Protein AF-A0A816HSN1-F1 (afdb_monomer_lite)

InterPro domains:
  IPR008274 Aldehyde oxidase/xanthine dehydrogenase, first molybdopterin binding domain [PF02738] (1-69)
  IPR016208 Aldehyde oxidase/xanthine dehydrogenase-like [PTHR45444] (1-147)
  IPR037165 Aldehyde oxidase/xanthine dehydrogenase, molybdopterin binding domain superfamily [SSF56003] (2-147)

Organism: Adineta ricciae (NCBI:txid249248)

Sequence (147 aa):
MERALLHCDNVYSFKNLKCYGRVCKTHTQSATAYRGFGIPQAILIIENIVEHVASYLKVEPVELRRMNLYAENDSTHFQQILIHWHIPKMWDELVKSSDYYQRMESIRQFNHENHYRKRGIAMNLAKLALGFTRKYMYQASALIHIY

pLDDT: mean 95.88, std 2.37, range [84.25, 98.62]

Structure (mmCIF, N/CA/C/O backbone):
data_AF-A0A816HSN1-F1
#
_entry.id   AF-A0A816HSN1-F1
#
loop_
_atom_site.group_PDB
_atom_site.id
_atom_site.type_symbol
_atom_site.label_atom_id
_atom_site.label_alt_id
_atom_site.label_comp_id
_atom_site.label_asym_id
_atom_site.label_entity_id
_atom_site.label_seq_id
_atom_site.pdbx_PDB_ins_code
_atom_site.Cartn_x
_atom_site.Cartn_y
_atom_site.Cartn_z
_atom_site.occupancy
_atom_site.B_iso_or_equiv
_atom_site.auth_seq_id
_atom_site.auth_comp_id
_atom_site.auth_asym_id
_atom_site.auth_atom_id
_atom_site.pdbx_PDB_model_num
ATOM 1 N N . MET A 1 1 ? 3.067 9.013 -13.427 1.00 84.25 1 MET A N 1
ATOM 2 C CA . MET A 1 1 ? 1.655 8.630 -13.645 1.00 84.25 1 MET A CA 1
ATOM 3 C C . MET A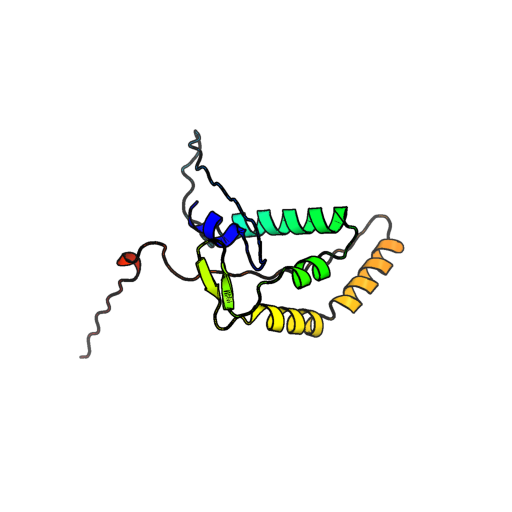 1 1 ? 1.519 7.148 -13.961 1.00 84.25 1 MET A C 1
ATOM 5 O O . MET A 1 1 ? 0.786 6.482 -13.256 1.00 84.25 1 MET A O 1
ATOM 9 N N . GLU A 1 2 ? 2.262 6.613 -14.936 1.00 91.56 2 GLU A N 1
ATOM 10 C CA . GLU A 1 2 ? 2.212 5.187 -15.323 1.00 91.56 2 GLU A CA 1
ATOM 11 C C . GLU A 1 2 ? 2.291 4.219 -14.129 1.00 91.56 2 GLU A C 1
ATOM 13 O O . GLU A 1 2 ? 1.383 3.420 -13.929 1.00 91.56 2 GLU A O 1
ATOM 18 N N . ARG A 1 3 ? 3.302 4.360 -13.257 1.00 93.19 3 ARG A N 1
ATOM 19 C CA . ARG A 1 3 ? 3.415 3.522 -12.050 1.00 93.19 3 ARG A CA 1
ATOM 20 C C . ARG A 1 3 ? 2.219 3.626 -11.102 1.00 93.19 3 ARG A C 1
ATOM 22 O O . ARG A 1 3 ? 1.884 2.625 -10.490 1.00 93.19 3 ARG A O 1
ATOM 29 N N . ALA A 1 4 ? 1.587 4.793 -10.981 1.00 95.38 4 ALA A N 1
ATOM 30 C CA . ALA A 1 4 ? 0.402 4.942 -10.139 1.00 95.38 4 ALA A CA 1
ATOM 31 C C . ALA A 1 4 ? -0.771 4.122 -10.701 1.00 95.38 4 ALA A C 1
ATOM 33 O O . ALA A 1 4 ? -1.435 3.422 -9.950 1.00 95.38 4 ALA A O 1
ATOM 34 N N . LEU A 1 5 ? -0.970 4.137 -12.025 1.00 95.75 5 LEU A N 1
ATOM 35 C CA . LEU A 1 5 ? -2.010 3.336 -12.678 1.00 95.75 5 LEU A CA 1
ATOM 36 C C . LEU A 1 5 ? -1.737 1.835 -12.531 1.00 95.75 5 LEU A C 1
ATOM 38 O O . LEU A 1 5 ? -2.625 1.106 -12.121 1.00 95.75 5 LEU A O 1
ATOM 42 N N . LEU A 1 6 ? -0.494 1.389 -12.735 1.00 95.44 6 LEU A N 1
ATOM 43 C CA . LEU A 1 6 ? -0.110 -0.023 -12.567 1.00 95.44 6 LEU A CA 1
ATOM 44 C C . LEU A 1 6 ? -0.263 -0.558 -11.129 1.00 95.44 6 LEU A C 1
ATOM 46 O O . LEU A 1 6 ? -0.167 -1.762 -10.926 1.00 95.44 6 LEU A O 1
ATOM 50 N N . HIS A 1 7 ? -0.453 0.315 -10.137 1.00 96.38 7 HIS A N 1
ATOM 51 C CA . HIS A 1 7 ? -0.636 -0.065 -8.730 1.00 96.38 7 HIS A CA 1
ATOM 52 C C . HIS A 1 7 ? -1.973 0.425 -8.162 1.00 96.38 7 HIS A C 1
ATOM 54 O O . HIS A 1 7 ? -2.167 0.400 -6.948 1.00 96.38 7 HIS A O 1
ATOM 60 N N . CYS A 1 8 ? -2.892 0.892 -9.014 1.00 96.50 8 CYS A N 1
ATOM 61 C CA . CYS A 1 8 ? -4.196 1.385 -8.568 1.00 96.50 8 CYS A CA 1
ATOM 62 C C . CYS A 1 8 ? -5.092 0.276 -7.997 1.00 96.50 8 CYS A C 1
ATOM 64 O O . CYS A 1 8 ? -6.042 0.570 -7.283 1.00 96.50 8 CYS A O 1
ATOM 66 N N . ASP A 1 9 ? -4.765 -0.984 -8.283 1.00 96.06 9 ASP A N 1
ATOM 67 C CA . ASP A 1 9 ? -5.412 -2.182 -7.757 1.00 96.06 9 ASP A CA 1
ATOM 68 C C . ASP A 1 9 ? -4.921 -2.569 -6.351 1.00 96.06 9 ASP A C 1
ATOM 70 O O . ASP A 1 9 ? -5.612 -3.285 -5.631 1.00 96.06 9 ASP A O 1
ATOM 74 N N . ASN A 1 10 ? -3.732 -2.105 -5.948 1.00 97.19 10 ASN A N 1
ATOM 75 C CA . ASN A 1 10 ? -3.022 -2.574 -4.758 1.00 97.19 10 ASN A CA 1
ATOM 76 C C . ASN A 1 10 ? -3.019 -4.114 -4.658 1.00 97.19 10 ASN A C 1
ATOM 78 O O . ASN A 1 10 ? -2.433 -4.771 -5.511 1.00 97.19 10 ASN A O 1
ATOM 82 N N . VAL A 1 11 ? -3.650 -4.702 -3.639 1.00 97.50 11 VAL A N 1
ATOM 83 C CA . VAL A 1 11 ? -3.711 -6.156 -3.416 1.00 97.50 11 VAL A CA 1
ATOM 84 C C . VAL A 1 11 ? -5.054 -6.765 -3.831 1.00 97.50 11 VAL A C 1
ATOM 86 O O . VAL A 1 11 ? -5.260 -7.957 -3.601 1.00 97.50 11 VAL A O 1
ATOM 89 N N . TYR A 1 12 ? -5.952 -5.976 -4.427 1.00 97.69 12 TYR A N 1
ATOM 90 C CA . TYR A 1 12 ? -7.341 -6.364 -4.648 1.00 97.69 12 TYR A CA 1
ATOM 91 C C . TYR A 1 12 ? -7.621 -6.795 -6.087 1.00 97.69 12 TYR A C 1
ATOM 93 O O . TYR A 1 12 ? -7.204 -6.136 -7.042 1.00 97.69 12 TYR A O 1
ATOM 101 N N . SER A 1 13 ? -8.390 -7.872 -6.230 1.00 96.81 13 SER A N 1
ATOM 102 C CA . SER A 1 13 ? -8.826 -8.401 -7.518 1.00 96.81 13 SER A CA 1
ATOM 103 C C . SER A 1 13 ? -10.097 -7.699 -7.986 1.00 96.81 13 SER A C 1
ATOM 105 O O . SER A 1 13 ? -11.174 -7.849 -7.407 1.00 96.81 13 SER A O 1
ATOM 107 N N . PHE A 1 14 ? -9.981 -6.924 -9.064 1.00 95.81 14 PHE A N 1
ATOM 108 C CA . PHE A 1 14 ? -11.115 -6.269 -9.709 1.00 95.81 14 PHE A CA 1
ATOM 109 C C . PHE A 1 14 ? -11.471 -6.992 -11.003 1.00 95.81 14 PHE A C 1
ATOM 111 O O . PHE A 1 14 ? -10.731 -6.924 -11.982 1.00 95.81 14 PHE A O 1
ATOM 118 N N . LYS A 1 15 ? -12.661 -7.604 -11.050 1.00 94.19 15 LYS A N 1
ATOM 119 C CA . LYS A 1 15 ? -13.181 -8.224 -12.281 1.00 94.19 15 LYS A CA 1
ATOM 120 C C . LYS A 1 15 ? -13.315 -7.216 -13.426 1.00 94.19 15 LYS A C 1
ATOM 122 O O . LYS A 1 15 ? -13.055 -7.544 -14.577 1.00 94.19 15 LYS A O 1
ATOM 127 N N . ASN A 1 16 ? -13.738 -5.995 -13.101 1.00 95.81 16 ASN A N 1
ATOM 128 C CA . ASN A 1 16 ? -13.890 -4.899 -14.049 1.00 95.81 16 ASN A CA 1
ATOM 129 C C . ASN A 1 16 ? -13.205 -3.661 -13.469 1.00 95.81 16 ASN A C 1
ATOM 131 O O . ASN A 1 16 ? -13.679 -3.106 -12.479 1.00 95.81 16 ASN A O 1
ATOM 135 N N . LEU A 1 17 ? -12.110 -3.223 -14.088 1.00 95.69 17 LEU A N 1
ATOM 136 C CA . LEU A 1 17 ? -11.376 -2.032 -13.671 1.00 95.69 17 LEU A CA 1
ATOM 137 C C . LEU A 1 17 ? -11.062 -1.158 -14.876 1.00 95.69 17 LEU A C 1
ATOM 139 O O . LEU A 1 17 ? -10.580 -1.627 -15.905 1.00 95.69 17 LEU A O 1
ATOM 143 N N . LYS A 1 18 ? -11.311 0.140 -14.725 1.00 95.62 18 LYS A N 1
ATOM 144 C CA . LYS A 1 18 ? -10.971 1.152 -15.716 1.00 95.62 18 LYS A CA 1
ATOM 145 C C . LYS A 1 18 ? -10.363 2.339 -14.987 1.00 95.62 18 LYS A C 1
ATOM 147 O O . LYS A 1 18 ? -11.051 3.013 -14.228 1.00 95.62 18 LYS A O 1
ATOM 152 N N . CYS A 1 19 ? -9.072 2.570 -15.197 1.00 94.88 19 CYS A N 1
ATOM 153 C CA . CYS A 1 19 ? -8.325 3.619 -14.513 1.00 94.88 19 CYS A CA 1
ATOM 154 C C . CYS A 1 19 ? -7.682 4.567 -15.528 1.00 94.88 19 CYS A C 1
ATOM 156 O O . CYS A 1 19 ? -7.115 4.129 -16.529 1.00 94.88 19 CYS A O 1
ATOM 158 N N . TYR A 1 20 ? -7.759 5.869 -15.257 1.00 95.75 20 TYR A N 1
ATOM 159 C CA . TYR A 1 20 ? -7.168 6.917 -16.082 1.00 95.75 20 TYR A CA 1
ATOM 160 C C . TYR A 1 20 ? -6.358 7.869 -15.218 1.00 95.75 20 TYR A C 1
ATOM 162 O O . TYR A 1 20 ? -6.766 8.230 -14.118 1.00 95.75 20 TYR A O 1
ATOM 170 N N . GLY A 1 21 ? -5.225 8.319 -15.749 1.00 95.06 21 GLY A N 1
ATOM 171 C CA . GLY A 1 21 ? -4.369 9.298 -15.094 1.00 95.06 21 GLY A CA 1
ATOM 172 C C . GLY A 1 21 ? -4.024 10.427 -16.050 1.00 95.06 21 GLY A C 1
ATOM 173 O O . GLY A 1 21 ? -3.625 10.179 -17.186 1.00 95.06 21 GLY A O 1
ATOM 174 N N . ARG A 1 22 ? -4.137 11.671 -15.582 1.00 96.56 22 ARG A N 1
ATOM 175 C CA . ARG A 1 22 ? -3.726 12.868 -16.322 1.00 96.56 22 ARG A CA 1
ATOM 176 C C . ARG A 1 22 ? -2.703 13.639 -15.507 1.00 96.56 22 ARG A C 1
ATOM 178 O O . ARG A 1 22 ? -2.934 13.941 -14.342 1.00 96.56 22 ARG A O 1
ATOM 185 N N . VAL A 1 23 ? -1.563 13.943 -16.118 1.00 96.25 23 VAL A N 1
ATOM 186 C CA . VAL A 1 23 ? -0.578 14.849 -15.520 1.00 96.25 23 VAL A CA 1
ATOM 187 C C . VAL A 1 23 ? -0.983 16.273 -15.882 1.00 96.25 23 VAL A C 1
ATOM 189 O O . VAL A 1 23 ? -1.165 16.584 -17.059 1.00 96.25 23 VAL A O 1
ATOM 192 N N . CYS A 1 24 ? -1.154 17.123 -14.875 1.00 96.50 24 CYS A N 1
ATOM 193 C CA . CYS A 1 24 ? -1.569 18.509 -15.054 1.00 96.50 24 CYS A CA 1
ATOM 194 C C . CYS A 1 24 ? -0.356 19.435 -14.935 1.00 96.50 24 CYS A C 1
ATOM 196 O O . CYS A 1 24 ? 0.404 19.341 -13.974 1.00 96.50 24 CYS A O 1
ATOM 198 N N . LYS A 1 25 ? -0.188 20.338 -15.905 1.00 97.62 25 LYS A N 1
ATOM 199 C CA . LYS A 1 25 ? 0.790 21.428 -15.828 1.00 97.62 25 LYS A CA 1
ATOM 200 C C . LYS A 1 25 ? 0.182 22.574 -15.020 1.00 97.62 25 LYS A C 1
ATOM 202 O O . LYS A 1 25 ? -0.905 23.039 -15.349 1.00 97.62 25 LYS A O 1
ATOM 207 N N . THR A 1 26 ? 0.899 23.040 -14.007 1.00 98.00 26 THR A N 1
ATOM 208 C CA . THR A 1 26 ? 0.515 24.168 -13.147 1.00 98.00 26 THR A CA 1
ATOM 209 C C . THR A 1 26 ? 1.654 25.183 -13.072 1.00 98.00 26 THR A C 1
ATOM 211 O O . THR A 1 26 ? 2.802 24.857 -13.372 1.00 98.00 26 THR A O 1
ATOM 214 N N . HIS A 1 27 ? 1.355 26.421 -12.668 1.00 98.19 27 HIS A N 1
ATOM 215 C CA . HIS A 1 27 ? 2.354 27.477 -12.435 1.00 98.19 27 HIS A CA 1
ATOM 216 C C . HIS A 1 27 ? 3.000 27.337 -11.049 1.00 98.19 27 HIS A C 1
ATOM 218 O O . HIS A 1 27 ? 3.014 28.265 -10.248 1.00 98.19 27 HIS A O 1
ATOM 224 N N . THR A 1 28 ? 3.475 26.135 -10.747 1.00 97.69 28 THR A N 1
ATOM 225 C CA . THR A 1 28 ? 4.159 25.787 -9.502 1.00 97.69 28 THR A CA 1
ATOM 226 C C . THR A 1 28 ? 5.453 25.057 -9.834 1.00 97.69 28 THR A C 1
ATOM 228 O O . THR A 1 28 ? 5.717 24.701 -10.984 1.00 97.69 28 THR A O 1
ATOM 231 N N . GLN A 1 29 ? 6.252 24.794 -8.810 1.00 97.44 29 GLN A N 1
ATOM 232 C CA . GLN A 1 29 ? 7.552 24.159 -8.945 1.00 97.44 29 GLN A CA 1
ATOM 233 C C . GLN A 1 29 ? 7.358 22.748 -9.506 1.00 97.44 29 GLN A C 1
ATOM 235 O O . GLN A 1 29 ? 6.418 22.043 -9.125 1.00 97.44 29 GLN A O 1
ATOM 240 N N . SER A 1 30 ? 8.228 22.352 -10.438 1.00 97.44 30 SER A N 1
ATOM 241 C CA . SER A 1 30 ? 8.115 21.062 -11.120 1.00 97.44 30 SER A CA 1
ATOM 242 C C . SER A 1 30 ? 8.313 19.924 -10.122 1.00 97.44 30 SER A C 1
ATOM 244 O O . SER A 1 30 ? 9.417 19.706 -9.618 1.00 97.44 30 SER A O 1
ATOM 246 N N . ALA A 1 31 ? 7.233 19.205 -9.820 1.00 96.19 31 ALA A N 1
ATOM 247 C CA . ALA A 1 31 ? 7.297 18.029 -8.970 1.00 96.19 31 ALA A CA 1
ATOM 248 C C . ALA A 1 31 ? 8.086 16.917 -9.678 1.00 96.19 31 ALA A C 1
ATOM 250 O O . ALA A 1 31 ? 7.836 16.601 -10.842 1.00 96.19 31 ALA A O 1
ATOM 251 N N . THR A 1 32 ? 9.024 16.307 -8.958 1.00 96.06 32 THR A N 1
ATOM 252 C CA . THR A 1 32 ? 9.847 15.195 -9.448 1.00 96.06 32 THR A CA 1
ATOM 253 C C . THR A 1 32 ? 9.537 13.905 -8.687 1.00 96.06 32 THR A C 1
ATOM 255 O O . THR A 1 32 ? 8.597 13.829 -7.892 1.00 96.06 32 THR A O 1
ATOM 258 N N . ALA A 1 33 ? 10.309 12.861 -8.960 1.00 94.88 33 ALA A N 1
ATOM 259 C CA . ALA A 1 33 ? 10.241 11.600 -8.253 1.00 94.88 33 ALA A CA 1
ATOM 260 C C . ALA A 1 33 ? 10.391 11.774 -6.735 1.00 94.88 33 ALA A C 1
ATOM 262 O O . ALA A 1 33 ? 11.263 12.487 -6.247 1.00 94.88 33 ALA A O 1
ATOM 263 N N . TYR A 1 34 ? 9.575 11.028 -5.997 1.00 95.94 34 TYR A N 1
ATOM 264 C CA . TYR A 1 34 ? 9.748 10.785 -4.569 1.00 95.94 34 TYR A CA 1
ATOM 265 C C . TYR A 1 34 ? 9.692 9.278 -4.310 1.00 95.94 34 TYR A C 1
ATOM 267 O O . TYR A 1 34 ? 9.250 8.510 -5.177 1.00 95.94 34 TYR A O 1
ATOM 275 N N . ARG A 1 35 ? 10.135 8.831 -3.130 1.00 95.31 35 ARG A N 1
ATOM 276 C CA . ARG A 1 35 ? 10.146 7.406 -2.768 1.00 95.31 35 ARG A CA 1
ATOM 277 C C . ARG A 1 35 ? 8.759 6.784 -2.978 1.00 95.31 35 ARG A C 1
ATOM 279 O O . ARG A 1 35 ? 7.764 7.271 -2.456 1.00 95.31 35 ARG A O 1
ATOM 286 N N . GLY A 1 36 ? 8.712 5.717 -3.776 1.00 93.00 36 GLY A N 1
ATOM 287 C CA . GLY A 1 36 ? 7.478 5.037 -4.187 1.00 93.00 36 GLY A CA 1
ATOM 288 C C . GLY A 1 36 ? 6.975 5.418 -5.586 1.00 93.00 36 GLY A C 1
ATOM 289 O O . GLY A 1 36 ? 6.270 4.630 -6.206 1.00 93.00 36 GLY A O 1
ATOM 290 N N . PHE A 1 37 ? 7.404 6.550 -6.152 1.00 95.19 37 PHE A N 1
ATOM 291 C CA . PHE A 1 37 ? 7.241 6.860 -7.581 1.00 95.19 37 PHE A CA 1
ATOM 292 C C . PHE A 1 37 ? 5.777 6.846 -8.086 1.00 95.19 37 PHE A C 1
ATOM 294 O O . PHE A 1 37 ? 5.490 6.390 -9.194 1.00 95.19 37 PHE A O 1
ATOM 301 N N . GLY A 1 38 ? 4.834 7.334 -7.272 1.00 95.19 38 GLY A N 1
ATOM 302 C CA . GLY A 1 38 ? 3.397 7.339 -7.584 1.00 95.19 38 GLY A CA 1
ATOM 303 C C . GLY A 1 38 ? 2.598 6.213 -6.918 1.00 95.19 38 GLY A C 1
ATOM 304 O O . GLY A 1 38 ? 1.377 6.312 -6.836 1.00 95.19 38 GLY A O 1
ATOM 305 N N . ILE A 1 39 ? 3.269 5.163 -6.430 1.00 95.94 39 ILE A N 1
ATOM 306 C CA . ILE A 1 39 ? 2.619 4.026 -5.763 1.00 95.94 39 ILE A CA 1
ATOM 307 C C . ILE A 1 39 ? 1.917 4.455 -4.463 1.00 95.94 39 ILE A C 1
ATOM 309 O O . ILE A 1 39 ? 0.748 4.111 -4.313 1.00 95.94 39 ILE A O 1
ATOM 313 N N . PRO A 1 40 ? 2.537 5.235 -3.548 1.00 96.25 40 PRO A N 1
ATOM 314 C CA . PRO A 1 40 ? 1.863 5.648 -2.316 1.00 96.25 40 PRO A CA 1
ATOM 315 C C . PRO A 1 40 ? 0.568 6.422 -2.578 1.00 96.25 40 PRO A C 1
ATOM 317 O O . PRO A 1 40 ? -0.424 6.212 -1.891 1.00 96.25 40 PRO A O 1
ATOM 320 N N . GLN A 1 41 ? 0.560 7.277 -3.606 1.00 96.50 41 GLN A N 1
ATOM 321 C CA . GLN A 1 41 ? -0.624 8.027 -4.017 1.00 96.50 41 GLN A CA 1
ATOM 322 C C . GLN A 1 41 ? -1.732 7.096 -4.528 1.00 96.50 41 GLN A C 1
ATOM 324 O O . GLN A 1 41 ? -2.890 7.282 -4.173 1.00 96.50 41 GLN A O 1
ATOM 329 N N . ALA A 1 42 ? -1.384 6.087 -5.333 1.00 96.38 42 ALA A N 1
ATOM 330 C CA . ALA A 1 42 ? -2.343 5.111 -5.850 1.00 96.38 42 ALA A CA 1
ATOM 331 C C . ALA A 1 42 ? -2.932 4.228 -4.740 1.00 96.38 42 ALA A C 1
ATOM 333 O O . ALA A 1 42 ? -4.150 4.073 -4.665 1.00 96.38 42 ALA A O 1
ATOM 334 N N . ILE A 1 43 ? -2.077 3.714 -3.849 1.00 96.69 43 ILE A N 1
ATOM 335 C CA . ILE A 1 43 ? -2.494 2.894 -2.705 1.00 96.69 43 ILE A CA 1
ATOM 336 C C . ILE A 1 43 ? -3.422 3.695 -1.788 1.00 96.69 43 ILE A C 1
ATOM 338 O O . ILE A 1 43 ? -4.467 3.196 -1.391 1.00 96.69 43 ILE A O 1
ATOM 342 N N . LEU A 1 44 ? -3.095 4.958 -1.500 1.00 96.75 44 LEU A N 1
ATOM 343 C CA . LEU A 1 44 ? -3.950 5.809 -0.674 1.00 96.75 44 LEU A CA 1
ATOM 344 C C . LEU A 1 44 ? -5.362 5.958 -1.260 1.00 96.75 44 LEU A C 1
ATOM 346 O O . LEU A 1 44 ? -6.340 5.886 -0.519 1.00 96.75 44 LEU A O 1
ATOM 350 N N . ILE A 1 45 ? -5.470 6.157 -2.577 1.00 97.12 45 ILE A N 1
ATOM 351 C CA . ILE A 1 45 ? -6.763 6.308 -3.257 1.00 97.12 45 ILE A CA 1
ATOM 352 C C . ILE A 1 45 ? -7.590 5.027 -3.128 1.00 97.12 45 ILE A C 1
ATOM 354 O O . ILE A 1 45 ? -8.754 5.097 -2.740 1.00 97.12 45 ILE A O 1
ATOM 358 N N . ILE A 1 46 ? -7.008 3.862 -3.427 1.00 97.31 46 ILE A N 1
ATOM 359 C CA . ILE A 1 46 ? -7.769 2.609 -3.398 1.00 97.31 46 ILE A CA 1
ATOM 360 C C . ILE A 1 46 ? -8.132 2.177 -1.976 1.00 97.31 46 ILE A C 1
ATOM 362 O O . ILE A 1 46 ? -9.261 1.752 -1.751 1.00 97.31 46 ILE A O 1
ATOM 366 N N . GLU A 1 47 ? -7.249 2.376 -0.995 1.00 97.62 47 GLU A N 1
ATOM 367 C CA . GLU A 1 47 ? -7.573 2.115 0.413 1.00 97.62 47 GLU A CA 1
ATOM 368 C C . GLU A 1 47 ? -8.692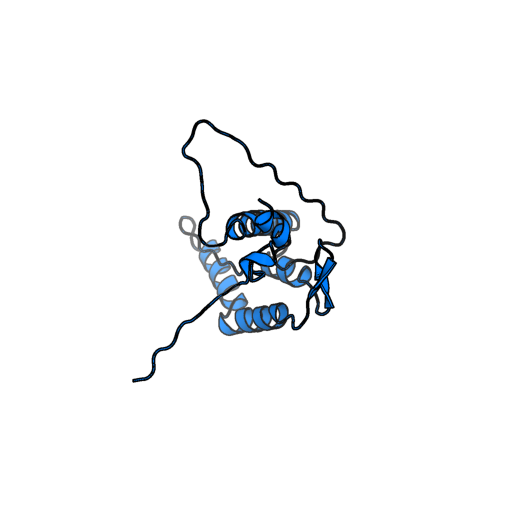 3.028 0.922 1.00 97.62 47 GLU A C 1
ATOM 370 O O . GLU A 1 47 ? -9.552 2.582 1.679 1.00 97.62 47 GLU A O 1
ATOM 375 N N . ASN A 1 48 ? -8.737 4.289 0.476 1.00 97.38 48 ASN A N 1
ATOM 376 C CA . ASN A 1 48 ? -9.833 5.193 0.815 1.00 97.38 48 ASN A CA 1
ATOM 377 C C . ASN A 1 48 ? -11.169 4.739 0.205 1.00 97.38 48 ASN A C 1
ATOM 379 O O . ASN A 1 48 ? -12.197 4.793 0.878 1.00 97.38 48 ASN A O 1
ATOM 383 N N . ILE A 1 49 ? -11.152 4.247 -1.039 1.00 97.00 49 ILE A N 1
ATOM 384 C CA . ILE A 1 49 ? -12.336 3.665 -1.687 1.00 97.00 49 ILE A CA 1
ATOM 385 C C . ILE A 1 49 ? -12.825 2.445 -0.900 1.00 97.00 49 ILE A C 1
ATOM 387 O O . ILE A 1 49 ? -14.012 2.363 -0.594 1.00 97.00 49 ILE A O 1
ATOM 391 N N . VAL A 1 50 ? -11.927 1.524 -0.541 1.00 96.69 50 VAL A N 1
ATOM 392 C CA . VAL A 1 50 ? -12.270 0.322 0.235 1.00 96.69 50 VAL A CA 1
ATOM 393 C C . VAL A 1 50 ? -12.870 0.696 1.590 1.00 96.69 50 VAL A C 1
ATOM 395 O O . VAL A 1 50 ? -13.906 0.153 1.963 1.00 96.69 50 VAL A O 1
ATOM 398 N N . GLU A 1 51 ? -12.284 1.665 2.297 1.00 96.94 51 GLU A N 1
ATOM 399 C CA . GLU A 1 51 ? -12.806 2.151 3.579 1.00 96.94 51 GLU A CA 1
ATOM 400 C C . GLU A 1 51 ? -14.217 2.748 3.434 1.00 96.94 51 GLU A C 1
ATOM 402 O O . GLU A 1 51 ? -15.112 2.475 4.236 1.00 96.94 51 GLU A O 1
ATOM 407 N N . HIS A 1 52 ? -14.447 3.525 2.373 1.00 97.94 52 HIS A N 1
ATOM 408 C CA . HIS A 1 52 ? -15.749 4.132 2.112 1.00 97.94 52 HIS A CA 1
ATOM 409 C C . HIS A 1 52 ? -16.813 3.079 1.771 1.00 97.94 52 HIS A C 1
ATOM 411 O O . HIS A 1 52 ? -17.935 3.147 2.277 1.00 97.94 52 HIS A O 1
ATOM 417 N N . VAL A 1 53 ? -16.456 2.072 0.968 1.00 97.69 53 VAL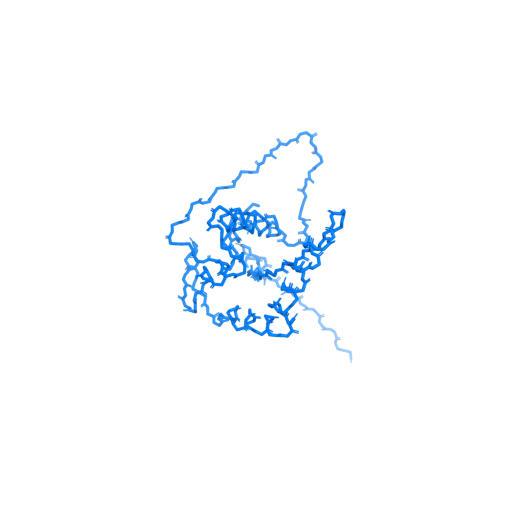 A N 1
ATOM 418 C CA . VAL A 1 53 ? -17.340 0.943 0.647 1.00 97.69 53 VAL A CA 1
ATOM 419 C C . VAL A 1 53 ? -17.648 0.118 1.898 1.00 97.69 53 VAL A C 1
ATOM 421 O O . VAL A 1 53 ? -18.808 -0.223 2.116 1.00 97.69 53 VAL A O 1
ATOM 424 N N . ALA A 1 54 ? -16.654 -0.156 2.747 1.00 97.25 54 ALA A N 1
ATOM 425 C CA . ALA A 1 54 ? -16.852 -0.874 4.006 1.00 97.25 54 ALA A CA 1
ATOM 426 C C . ALA A 1 54 ? -17.840 -0.142 4.926 1.00 97.25 54 ALA A C 1
ATOM 428 O O . ALA A 1 54 ? -18.789 -0.748 5.423 1.00 97.25 54 ALA A O 1
ATOM 429 N N . SER A 1 55 ? -17.676 1.178 5.064 1.00 96.88 55 SER A N 1
ATOM 430 C CA . SER A 1 55 ? -18.585 2.038 5.831 1.00 96.88 55 SER A CA 1
ATOM 431 C C . SER A 1 55 ? -20.014 2.019 5.275 1.00 96.88 55 SER A C 1
ATOM 433 O O . SER A 1 55 ? -20.971 1.827 6.027 1.00 96.88 55 SER A O 1
ATOM 435 N N . TYR A 1 56 ? -20.170 2.132 3.951 1.00 98.12 56 TYR A N 1
ATOM 436 C CA . TYR A 1 56 ? -21.479 2.073 3.293 1.00 98.12 56 TYR A CA 1
ATOM 437 C C . TYR A 1 56 ? -22.180 0.721 3.500 1.00 98.12 56 TYR A C 1
ATOM 439 O O . TYR A 1 56 ? -23.369 0.676 3.815 1.00 98.12 56 TYR A O 1
ATOM 447 N N . LEU A 1 57 ? -21.436 -0.379 3.363 1.00 97.62 57 LEU A N 1
ATOM 448 C CA . LEU A 1 57 ? -21.940 -1.742 3.549 1.00 97.62 57 LEU A CA 1
ATOM 449 C C . LEU A 1 57 ? -22.078 -2.146 5.026 1.00 97.62 57 LEU A C 1
ATOM 451 O O . LEU A 1 57 ? -22.655 -3.194 5.307 1.00 97.62 57 LEU A O 1
ATOM 455 N N . LYS A 1 58 ? -21.574 -1.329 5.962 1.00 96.56 58 LYS A N 1
ATOM 456 C CA . LYS A 1 58 ? -21.511 -1.616 7.405 1.00 96.56 58 LYS A CA 1
ATOM 457 C C . LYS A 1 58 ? -20.789 -2.930 7.721 1.00 96.56 58 LYS A C 1
ATOM 459 O O . LYS A 1 58 ? -21.180 -3.660 8.630 1.00 96.56 58 LYS A O 1
ATOM 464 N N . VAL A 1 59 ? -19.740 -3.226 6.961 1.00 96.31 59 VAL A N 1
ATOM 465 C CA . VAL A 1 59 ? -18.846 -4.365 7.199 1.00 96.31 59 VAL A CA 1
ATOM 466 C C . VAL A 1 59 ? -17.516 -3.865 7.736 1.00 96.31 59 VAL A C 1
ATOM 468 O O . VAL A 1 59 ? -17.100 -2.744 7.445 1.00 96.31 59 VAL A O 1
ATOM 471 N N . GLU A 1 60 ? -16.830 -4.703 8.507 1.00 94.25 60 GLU A N 1
ATOM 472 C CA . GLU A 1 60 ? -15.499 -4.357 8.992 1.00 94.25 60 GLU A CA 1
ATOM 473 C C . GLU A 1 60 ? -14.523 -4.220 7.809 1.00 94.25 60 GLU A C 1
ATOM 475 O O . GLU A 1 60 ? -14.429 -5.133 6.978 1.00 94.25 60 GLU A O 1
ATOM 480 N N . PRO A 1 61 ? -13.759 -3.115 7.718 1.00 95.31 61 PRO A N 1
ATOM 481 C CA . PRO A 1 61 ? -12.832 -2.891 6.614 1.00 95.31 61 PRO A CA 1
ATOM 482 C C . PRO A 1 61 ? -11.802 -4.014 6.437 1.00 95.31 61 PRO A C 1
ATOM 484 O O . PRO A 1 61 ? -11.404 -4.318 5.317 1.00 95.31 61 PRO A O 1
ATOM 487 N N . VAL A 1 62 ? -11.366 -4.658 7.524 1.00 95.00 62 VAL A N 1
ATOM 488 C CA . VAL A 1 62 ? -10.442 -5.807 7.477 1.00 95.00 62 VAL A CA 1
ATOM 489 C C . VAL A 1 62 ? -11.052 -7.002 6.746 1.00 95.00 62 VAL A C 1
ATOM 491 O O . VAL A 1 62 ? -10.387 -7.599 5.901 1.00 95.00 62 VAL A O 1
ATOM 494 N N . GLU A 1 63 ? -12.325 -7.303 6.981 1.00 94.31 63 GLU A N 1
ATOM 495 C CA . GLU A 1 63 ? -13.008 -8.398 6.287 1.00 94.31 63 GLU A CA 1
ATOM 496 C C . GLU A 1 63 ? -13.177 -8.078 4.801 1.00 94.31 63 GLU A C 1
ATOM 498 O O . GLU A 1 63 ? -12.842 -8.898 3.945 1.00 94.31 63 GLU A O 1
ATOM 503 N N . LEU A 1 64 ? -13.590 -6.846 4.475 1.00 96.06 64 LEU A N 1
ATOM 504 C CA . LEU A 1 64 ? -13.740 -6.427 3.082 1.00 96.06 64 LEU A CA 1
ATOM 505 C C . LEU A 1 64 ? -12.410 -6.513 2.321 1.00 96.06 64 LEU A C 1
ATOM 507 O O . LEU A 1 64 ? -12.382 -6.994 1.186 1.00 96.06 64 LEU A O 1
ATOM 511 N N . ARG A 1 65 ? -11.300 -6.098 2.944 1.00 96.88 65 ARG A N 1
ATOM 512 C CA . ARG A 1 65 ? -9.961 -6.242 2.359 1.00 96.88 65 ARG A CA 1
ATOM 513 C C . ARG A 1 65 ? -9.624 -7.705 2.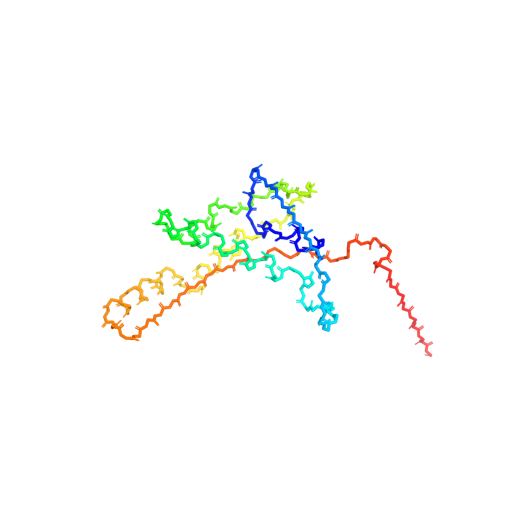103 1.00 96.88 65 ARG A C 1
ATOM 515 O O . ARG A 1 65 ? -9.221 -8.037 0.992 1.00 96.88 65 ARG A O 1
ATOM 522 N N . ARG A 1 66 ? -9.834 -8.578 3.097 1.00 95.69 66 ARG A N 1
ATOM 523 C CA . ARG A 1 66 ? -9.524 -10.014 3.007 1.00 95.69 66 ARG A CA 1
ATOM 524 C C . ARG A 1 66 ? -10.318 -10.717 1.908 1.00 95.69 66 ARG A C 1
ATOM 526 O O . ARG A 1 66 ? -9.749 -11.542 1.194 1.00 95.69 66 ARG A O 1
ATOM 533 N N . MET A 1 67 ? -11.597 -10.375 1.763 1.00 95.44 67 MET A N 1
ATOM 534 C CA . MET A 1 67 ? -12.495 -10.940 0.751 1.00 95.44 67 MET A CA 1
ATOM 535 C C . MET A 1 67 ? -12.097 -10.572 -0.680 1.00 95.44 67 MET A C 1
ATOM 537 O O . MET A 1 67 ? -12.351 -11.348 -1.596 1.00 95.44 67 MET A O 1
ATOM 541 N N . ASN A 1 68 ? -11.500 -9.395 -0.877 1.00 96.88 68 ASN A N 1
ATOM 542 C CA . ASN A 1 68 ? -11.167 -8.881 -2.205 1.00 96.88 68 ASN A CA 1
ATOM 543 C C . ASN A 1 68 ? -9.701 -9.106 -2.599 1.00 96.88 68 ASN A C 1
ATOM 545 O O . ASN A 1 68 ? -9.300 -8.629 -3.656 1.00 96.88 68 ASN A O 1
ATOM 549 N N . LEU A 1 69 ? -8.885 -9.788 -1.786 1.00 97.31 69 LEU A N 1
ATOM 550 C CA . LEU A 1 69 ? -7.492 -10.073 -2.145 1.00 97.31 69 LEU A CA 1
ATOM 551 C C . LEU A 1 69 ? -7.407 -10.895 -3.438 1.00 97.31 69 LEU A C 1
ATOM 553 O O . LEU A 1 69 ? -8.227 -11.779 -3.674 1.00 97.31 69 LEU A O 1
ATOM 557 N N . TYR A 1 70 ? -6.365 -10.654 -4.234 1.00 97.81 70 TYR A N 1
ATOM 558 C CA . TYR A 1 70 ? -5.975 -11.582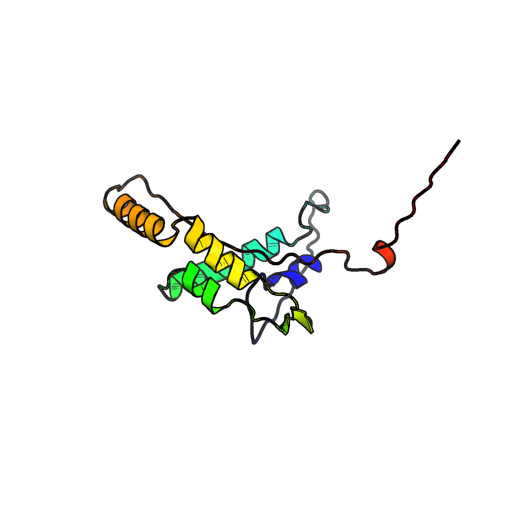 -5.297 1.00 97.81 70 TYR A CA 1
ATOM 559 C C . TYR A 1 70 ? -5.728 -12.996 -4.754 1.00 97.81 70 TYR A C 1
ATOM 561 O O . TYR A 1 70 ? -5.215 -13.166 -3.639 1.00 97.81 70 TYR A O 1
ATOM 569 N N . ALA A 1 71 ? -6.022 -13.995 -5.582 1.00 96.12 71 ALA A N 1
ATOM 570 C CA . ALA A 1 71 ? -5.578 -15.368 -5.408 1.00 96.12 71 ALA A CA 1
ATOM 571 C C . ALA A 1 71 ? -4.244 -15.619 -6.135 1.00 96.12 71 ALA A C 1
ATOM 573 O O . ALA A 1 71 ? -3.798 -14.839 -6.979 1.00 96.12 71 ALA A O 1
ATOM 574 N N . GLU A 1 72 ? -3.580 -16.723 -5.796 1.00 95.75 72 GLU A N 1
ATOM 575 C CA . GLU A 1 72 ? -2.400 -17.157 -6.543 1.00 95.75 72 GLU A CA 1
ATOM 576 C C . GLU A 1 72 ? -2.781 -17.524 -7.985 1.00 95.75 72 GLU A C 1
ATOM 578 O O . GLU A 1 72 ? -3.807 -18.158 -8.222 1.00 95.75 72 GLU A O 1
ATOM 583 N N . ASN A 1 73 ? -1.936 -17.129 -8.941 1.00 96.56 73 ASN A N 1
ATOM 584 C CA . ASN A 1 73 ? -2.159 -17.211 -10.387 1.00 96.56 73 ASN A CA 1
ATOM 585 C C . ASN A 1 73 ? -3.254 -16.291 -10.952 1.00 96.56 73 ASN A C 1
ATOM 587 O O . ASN A 1 73 ? -3.531 -16.360 -12.152 1.00 96.56 73 ASN A O 1
ATOM 591 N N . ASP A 1 74 ? -3.822 -15.384 -10.153 1.00 96.75 74 ASP A N 1
ATOM 592 C CA . ASP A 1 74 ? -4.660 -14.322 -10.704 1.00 96.75 74 ASP A CA 1
ATOM 593 C C . ASP A 1 74 ? -3.847 -13.392 -11.612 1.00 96.75 74 ASP A C 1
ATOM 595 O O . ASP A 1 74 ? -2.650 -13.147 -11.423 1.00 96.75 74 ASP A O 1
ATOM 599 N N . SER A 1 75 ? -4.539 -12.827 -12.595 1.00 96.38 75 SER A N 1
ATOM 600 C CA . SER A 1 75 ? -3.993 -11.808 -13.476 1.00 96.38 75 SER A CA 1
ATOM 601 C C . SER A 1 75 ? -4.288 -10.417 -12.926 1.00 96.38 75 SER A C 1
ATOM 603 O O . SER A 1 75 ? -5.436 -10.088 -12.627 1.00 96.38 75 SER A O 1
ATOM 605 N N . THR A 1 76 ? -3.279 -9.549 -12.897 1.00 96.25 76 THR A N 1
ATOM 606 C CA . THR A 1 76 ? -3.498 -8.118 -12.668 1.00 96.25 76 THR A CA 1
ATOM 607 C C . THR A 1 76 ? -4.323 -7.500 -13.799 1.00 96.25 76 THR A C 1
ATOM 609 O O . THR A 1 76 ? -4.453 -8.057 -14.895 1.00 96.25 76 THR A O 1
ATOM 612 N N . HIS A 1 77 ? -4.810 -6.279 -13.574 1.00 95.25 77 HIS A N 1
ATOM 613 C CA . HIS A 1 77 ? -5.536 -5.491 -14.576 1.00 95.25 77 HIS A CA 1
ATOM 614 C C . HIS A 1 77 ? -4.729 -5.164 -15.851 1.00 95.25 77 HIS A C 1
ATOM 616 O O . HIS A 1 77 ? -5.301 -4.718 -16.842 1.00 95.25 77 HIS A O 1
ATOM 622 N N . PHE A 1 78 ? -3.413 -5.389 -15.844 1.00 94.00 78 PHE A N 1
ATOM 623 C CA . PHE A 1 78 ? -2.513 -5.247 -16.995 1.00 94.00 78 PHE A CA 1
ATOM 624 C C . PHE A 1 78 ? -1.930 -6.595 -17.452 1.00 94.00 78 PHE A C 1
ATOM 626 O O . PHE A 1 78 ? -0.878 -6.631 -18.084 1.00 94.00 78 PHE A O 1
ATOM 633 N N . GLN A 1 79 ? -2.629 -7.695 -17.157 1.00 95.00 79 GLN A N 1
ATOM 634 C CA . GLN A 1 79 ? -2.347 -9.042 -17.667 1.00 95.00 79 GLN A CA 1
ATOM 635 C C . GLN A 1 79 ? -1.060 -9.700 -17.141 1.00 95.00 79 GLN A C 1
ATOM 637 O O . GLN A 1 79 ? -0.541 -10.632 -17.752 1.00 95.00 79 GLN A O 1
ATOM 642 N N . GLN A 1 80 ? -0.535 -9.251 -15.995 1.00 95.25 80 GLN A N 1
ATOM 643 C CA . GLN A 1 80 ? 0.575 -9.936 -15.332 1.00 95.25 80 GLN A CA 1
ATOM 644 C C . GLN A 1 80 ? 0.040 -11.000 -14.368 1.00 95.25 80 GLN A C 1
ATOM 646 O O . GLN A 1 80 ? -0.714 -10.674 -13.455 1.00 95.25 80 GLN A O 1
ATOM 651 N N . ILE A 1 81 ? 0.476 -12.250 -14.530 1.00 97.19 81 ILE A N 1
ATOM 652 C CA . ILE A 1 81 ? 0.143 -13.347 -13.609 1.00 97.19 81 ILE A CA 1
ATOM 653 C C . ILE A 1 81 ? 0.923 -13.180 -12.298 1.00 97.19 81 ILE A C 1
ATOM 655 O O . ILE A 1 81 ? 2.140 -12.965 -12.307 1.00 97.19 81 ILE A O 1
ATOM 659 N N . LEU A 1 82 ? 0.221 -13.283 -11.171 1.00 96.12 82 LEU A N 1
ATOM 660 C CA . LEU A 1 82 ? 0.800 -13.241 -9.831 1.00 96.12 82 LEU A CA 1
ATOM 661 C C . LEU A 1 82 ? 1.252 -14.641 -9.399 1.00 96.12 82 LEU A C 1
ATOM 663 O O . LEU A 1 82 ? 0.444 -15.476 -8.999 1.00 96.12 82 LEU A O 1
ATOM 667 N N . ILE A 1 83 ? 2.562 -14.876 -9.458 1.00 96.38 83 ILE A N 1
ATOM 668 C CA . ILE A 1 83 ? 3.216 -16.090 -8.950 1.00 96.38 83 ILE A CA 1
ATOM 669 C C . ILE A 1 83 ? 3.774 -15.854 -7.543 1.00 96.38 83 ILE A C 1
ATOM 671 O O . ILE A 1 83 ? 4.172 -14.731 -7.225 1.00 96.38 83 ILE A O 1
ATOM 675 N N . HIS A 1 84 ? 3.836 -16.903 -6.715 1.00 95.44 84 HIS A N 1
ATOM 676 C CA . HIS A 1 84 ? 4.351 -16.833 -5.339 1.00 95.44 84 HIS A CA 1
ATOM 677 C C . HIS A 1 84 ? 3.632 -15.766 -4.498 1.00 95.44 84 HIS A C 1
ATOM 679 O O . HIS A 1 84 ? 4.237 -14.896 -3.862 1.00 95.44 84 HIS A O 1
ATOM 685 N N . TRP A 1 85 ? 2.299 -15.799 -4.533 1.00 96.00 85 TRP A N 1
ATOM 686 C CA . TRP A 1 85 ? 1.464 -14.771 -3.922 1.00 96.00 85 TRP A CA 1
ATOM 687 C C . TRP A 1 85 ? 1.268 -15.006 -2.416 1.00 96.00 85 TRP A C 1
ATOM 689 O O . TRP A 1 85 ? 0.319 -15.646 -1.971 1.00 96.00 85 TRP A O 1
ATOM 699 N N . HIS A 1 86 ? 2.176 -14.460 -1.605 1.00 96.50 86 HIS A N 1
ATOM 700 C CA . HIS A 1 86 ? 2.195 -14.666 -0.147 1.00 96.50 86 HIS A CA 1
ATOM 701 C C . HIS A 1 86 ? 1.301 -13.714 0.666 1.00 96.50 86 HIS A C 1
ATOM 703 O O . HIS A 1 86 ? 1.201 -13.863 1.884 1.00 96.50 86 HIS A O 1
ATOM 709 N N . ILE A 1 87 ? 0.638 -12.751 0.024 1.00 96.75 87 ILE A N 1
ATOM 710 C CA . ILE A 1 87 ? -0.173 -11.720 0.690 1.00 96.75 87 ILE A CA 1
ATOM 711 C C . ILE A 1 87 ? -1.264 -12.297 1.614 1.00 96.75 87 ILE A C 1
ATOM 713 O O . ILE A 1 87 ? -1.341 -11.833 2.752 1.00 96.75 87 ILE A O 1
ATOM 717 N N . PRO A 1 88 ? -2.048 -13.325 1.225 1.00 95.81 88 PRO A N 1
ATOM 718 C CA . PRO A 1 88 ? -3.027 -13.933 2.128 1.00 95.81 88 PRO A CA 1
ATOM 719 C C . PRO A 1 88 ? -2.387 -14.527 3.389 1.00 95.81 88 PRO A C 1
ATOM 721 O O . PRO A 1 88 ? -2.883 -14.316 4.489 1.00 95.81 88 PRO A O 1
ATOM 724 N N . LYS A 1 89 ? -1.234 -15.194 3.252 1.00 96.38 89 LYS A N 1
ATOM 725 C CA . LYS A 1 89 ? -0.498 -15.757 4.393 1.00 96.38 89 LYS A CA 1
ATOM 726 C C . LYS A 1 89 ? 0.024 -14.658 5.323 1.00 96.38 89 LYS A C 1
ATOM 728 O O . LYS A 1 89 ? -0.137 -14.756 6.533 1.00 96.38 89 LYS A O 1
ATOM 733 N N . MET A 1 90 ? 0.611 -13.600 4.757 1.00 96.56 90 MET A N 1
ATOM 734 C CA . MET A 1 90 ? 1.081 -12.440 5.524 1.00 96.56 90 MET A CA 1
ATOM 735 C C . MET A 1 90 ? -0.062 -11.750 6.271 1.00 96.56 90 MET A C 1
ATOM 737 O O . MET A 1 90 ? 0.135 -11.291 7.392 1.00 96.56 90 MET A O 1
ATOM 741 N N . TRP A 1 91 ? -1.250 -11.677 5.663 1.00 96.62 91 TRP A N 1
ATOM 742 C CA . TRP A 1 91 ? -2.445 -11.146 6.314 1.00 96.62 91 TRP A CA 1
ATOM 743 C C . TRP A 1 91 ? -2.811 -11.964 7.547 1.00 96.62 91 TRP A C 1
ATOM 745 O O . TRP A 1 91 ? -2.929 -11.410 8.636 1.00 96.62 91 TRP A O 1
ATOM 755 N N . ASP A 1 92 ? -2.932 -13.281 7.387 1.00 95.88 92 ASP A N 1
ATOM 756 C CA . ASP A 1 92 ? -3.349 -14.179 8.462 1.00 95.88 92 ASP A CA 1
ATOM 757 C C . ASP A 1 92 ? -2.314 -14.184 9.615 1.00 95.88 92 ASP A C 1
ATOM 759 O O . ASP A 1 92 ? -2.675 -14.135 10.795 1.00 95.88 92 ASP A O 1
ATOM 763 N N . GLU A 1 93 ? -1.014 -14.147 9.294 1.00 97.25 93 GLU A N 1
ATOM 764 C CA . GLU A 1 93 ? 0.066 -14.000 10.280 1.00 97.25 93 GLU A CA 1
ATOM 765 C C . GLU A 1 93 ? 0.029 -12.647 11.002 1.00 97.25 93 GLU A C 1
ATOM 767 O O . GLU A 1 93 ? 0.224 -12.596 12.220 1.00 97.25 93 GLU A O 1
ATOM 772 N N . LEU A 1 94 ? -0.238 -11.549 10.290 1.00 96.75 94 LEU A N 1
ATOM 773 C CA . LEU A 1 94 ? -0.325 -10.213 10.880 1.00 96.75 94 LEU A CA 1
ATOM 774 C C . LEU A 1 94 ? -1.546 -10.075 11.796 1.00 96.75 94 LEU A C 1
ATOM 776 O O . LEU A 1 94 ? -1.423 -9.537 12.896 1.00 96.75 94 LEU A O 1
ATOM 780 N N . VAL A 1 95 ? -2.703 -10.604 11.391 1.00 96.69 95 VAL A N 1
ATOM 781 C CA . VAL A 1 95 ? -3.916 -10.655 12.224 1.00 96.69 95 VAL A CA 1
ATOM 782 C C . VAL A 1 95 ? -3.622 -11.357 13.546 1.00 96.69 95 VAL A C 1
ATOM 784 O O . VAL A 1 95 ? -3.955 -10.829 14.610 1.00 96.69 95 VAL A O 1
ATOM 787 N N . LYS A 1 96 ? -2.958 -12.518 13.476 1.00 97.56 96 LYS A N 1
ATOM 788 C CA . LYS A 1 96 ? -2.616 -13.324 14.649 1.00 97.56 96 LYS A CA 1
ATOM 789 C C . LYS A 1 96 ? -1.569 -12.643 15.527 1.00 97.56 96 LYS A C 1
ATOM 791 O O . LYS A 1 96 ? -1.788 -12.481 16.715 1.00 97.56 96 LYS A O 1
ATOM 796 N N . SER A 1 97 ? -0.435 -12.247 14.954 1.00 98.00 97 SER A N 1
ATOM 797 C CA . SER A 1 97 ? 0.696 -11.688 15.712 1.00 98.00 97 SER A CA 1
ATOM 798 C C . SER A 1 97 ? 0.415 -10.316 16.325 1.00 98.00 97 SER A C 1
ATOM 800 O O . SER A 1 97 ? 1.098 -9.921 17.265 1.00 98.00 97 SER A O 1
ATOM 802 N N . SER A 1 98 ? -0.565 -9.580 15.796 1.00 97.44 98 SER A N 1
ATOM 803 C CA . SER A 1 98 ? -0.934 -8.257 16.300 1.00 97.44 98 SER A CA 1
ATOM 804 C C . SER A 1 98 ? -2.114 -8.264 17.271 1.00 97.44 98 SER A C 1
ATOM 806 O O . SER A 1 98 ? -2.510 -7.173 17.693 1.00 97.44 98 SER A O 1
ATOM 808 N N . ASP A 1 99 ? -2.678 -9.440 17.589 1.00 97.75 99 ASP A N 1
ATOM 809 C CA . ASP A 1 99 ? -3.911 -9.627 18.369 1.00 97.75 99 ASP A CA 1
ATOM 810 C C . ASP A 1 99 ? -5.054 -8.730 17.870 1.00 97.75 99 ASP A C 1
ATOM 812 O O . ASP A 1 99 ? -5.760 -8.072 18.644 1.00 97.75 99 ASP A O 1
ATOM 816 N N . TYR A 1 100 ? -5.203 -8.648 16.541 1.00 97.19 100 TYR A N 1
ATOM 817 C CA . TYR A 1 100 ? -6.006 -7.613 15.889 1.00 97.19 100 TYR A CA 1
ATOM 818 C C . TYR A 1 100 ? -7.445 -7.566 16.418 1.00 97.19 100 TYR A C 1
ATOM 820 O O . TYR A 1 100 ? -7.906 -6.514 16.866 1.00 97.19 100 TYR A O 1
ATOM 828 N N . TYR A 1 101 ? -8.142 -8.707 16.426 1.00 96.50 101 TYR A N 1
ATOM 829 C CA . TYR A 1 101 ? -9.542 -8.777 16.855 1.00 96.50 101 TYR A CA 1
ATOM 830 C C . TYR A 1 101 ? -9.719 -8.479 18.350 1.00 96.50 101 TYR A C 1
ATOM 832 O O . TYR A 1 101 ? -10.664 -7.786 18.724 1.00 96.50 101 TYR A O 1
ATOM 840 N N . GLN A 1 102 ? -8.789 -8.918 19.205 1.00 97.81 102 GLN A N 1
ATOM 841 C CA . GLN A 1 102 ? -8.830 -8.608 20.637 1.00 97.81 102 GLN A CA 1
ATOM 842 C C . GLN A 1 102 ? -8.668 -7.100 20.879 1.00 97.81 102 GLN A C 1
ATOM 844 O O . GLN A 1 102 ? -9.421 -6.493 21.647 1.00 97.81 102 GLN A O 1
ATOM 849 N N . ARG A 1 103 ? -7.709 -6.469 20.190 1.00 98.00 103 ARG A N 1
ATOM 850 C CA . ARG A 1 103 ? -7.486 -5.019 20.271 1.00 98.00 103 ARG A CA 1
ATOM 851 C C . ARG A 1 103 ? -8.648 -4.230 19.693 1.00 98.00 103 ARG A C 1
ATOM 853 O O . ARG A 1 103 ? -8.973 -3.178 20.235 1.00 98.00 103 ARG A O 1
ATOM 860 N N . MET A 1 104 ? -9.269 -4.721 18.624 1.00 96.88 104 MET A N 1
ATOM 861 C CA . MET A 1 104 ? -10.455 -4.104 18.040 1.00 96.88 104 MET A CA 1
ATOM 862 C C . MET A 1 104 ? -11.600 -4.054 19.057 1.00 96.88 104 MET A C 1
ATOM 864 O O . MET A 1 104 ? -12.181 -2.989 19.253 1.00 96.88 104 MET A O 1
ATOM 868 N N . GLU A 1 105 ? -11.856 -5.147 19.778 1.00 97.44 105 GLU A N 1
ATOM 869 C CA . GLU A 1 105 ? -12.894 -5.173 20.813 1.00 97.44 105 GLU A CA 1
ATOM 870 C C . GLU A 1 105 ? -12.560 -4.250 21.995 1.00 97.44 105 GLU A C 1
ATOM 872 O O . GLU A 1 105 ? -13.382 -3.435 22.412 1.00 97.44 105 GLU A O 1
ATOM 877 N N . SER A 1 106 ? -11.304 -4.258 22.454 1.00 98.19 106 SER A N 1
ATOM 878 C CA . SER A 1 106 ? -10.844 -3.321 23.492 1.00 98.19 106 SER A CA 1
ATOM 879 C C . SER A 1 106 ? -10.981 -1.853 23.065 1.00 98.19 106 SER A C 1
ATOM 881 O O . SER A 1 106 ? -11.277 -0.981 23.883 1.00 98.19 106 SER A O 1
ATOM 883 N N . ILE A 1 107 ? -10.771 -1.550 21.780 1.00 98.12 107 ILE A N 1
ATOM 884 C CA . ILE A 1 107 ? -10.960 -0.206 21.223 1.00 98.12 107 ILE A CA 1
ATOM 885 C C . ILE A 1 107 ? -12.441 0.171 21.192 1.00 98.12 107 ILE A C 1
ATOM 887 O O . ILE A 1 107 ? -12.764 1.312 21.523 1.00 98.12 107 ILE A O 1
ATOM 891 N N . ARG A 1 108 ? -13.340 -0.754 20.835 1.00 97.19 108 ARG A N 1
ATOM 892 C CA . ARG A 1 108 ? -14.790 -0.512 20.872 1.00 97.19 108 ARG A CA 1
ATOM 893 C C . ARG A 1 108 ? -15.256 -0.188 22.285 1.00 97.19 108 ARG A C 1
ATOM 895 O O . ARG A 1 108 ? -15.907 0.839 22.471 1.00 97.19 108 ARG A O 1
ATOM 902 N N . GLN A 1 109 ? -14.844 -0.983 23.271 1.00 98.25 109 GLN A N 1
ATOM 903 C CA . GLN A 1 109 ? -15.145 -0.719 24.677 1.00 98.25 109 GLN A CA 1
ATOM 904 C C . GLN A 1 109 ? -14.597 0.645 25.123 1.00 98.25 109 GLN A C 1
ATOM 906 O O . GLN A 1 109 ? -15.347 1.479 25.631 1.00 98.25 109 GLN A O 1
ATOM 911 N N . PHE A 1 110 ? -13.319 0.932 24.842 1.00 98.62 110 PHE A N 1
ATOM 912 C CA . PHE A 1 110 ? -12.714 2.226 25.171 1.00 98.62 110 PHE A CA 1
ATOM 913 C C . PHE A 1 110 ? -13.498 3.392 24.551 1.00 98.62 110 PHE A C 1
ATOM 915 O O . PHE A 1 110 ? -13.771 4.390 25.215 1.00 98.62 110 PHE A O 1
ATOM 922 N N . ASN A 1 111 ? -13.883 3.274 23.281 1.00 98.31 111 ASN A N 1
ATOM 923 C CA . ASN A 1 111 ? -14.633 4.305 22.571 1.00 98.31 111 ASN A CA 1
ATOM 924 C C . ASN A 1 111 ? -16.066 4.463 23.089 1.00 98.31 111 ASN A C 1
ATOM 926 O O . ASN A 1 111 ? -16.612 5.559 22.970 1.00 98.31 111 ASN A O 1
ATOM 930 N N . HIS A 1 112 ? -16.677 3.414 23.637 1.00 98.00 112 HIS A N 1
ATOM 931 C CA . HIS A 1 112 ? -17.982 3.492 24.288 1.00 98.00 112 HIS A CA 1
ATOM 932 C C . HIS A 1 112 ? -17.894 4.255 25.621 1.00 98.00 112 HIS A C 1
ATOM 934 O O . HIS A 1 112 ? -18.702 5.140 25.883 1.00 98.00 112 HIS A O 1
ATOM 940 N N . GLU A 1 113 ? -16.868 3.975 26.427 1.00 98.19 113 GLU A N 1
ATOM 941 C CA . GLU A 1 113 ? -16.669 4.572 27.757 1.00 98.19 113 GLU A CA 1
ATOM 942 C C . GLU A 1 113 ? -16.123 6.013 27.717 1.00 98.19 113 GLU A C 1
ATOM 944 O O . GLU A 1 113 ? -16.297 6.777 28.664 1.00 98.19 113 GLU A O 1
ATOM 949 N N . ASN A 1 114 ? -15.459 6.413 26.627 1.00 98.19 114 ASN A N 1
ATOM 950 C CA . ASN A 1 114 ? -14.789 7.711 26.524 1.00 98.19 114 ASN A CA 1
ATOM 951 C C . ASN A 1 114 ? -15.475 8.613 25.495 1.00 98.19 114 ASN A C 1
ATOM 953 O O . ASN A 1 114 ? -15.403 8.368 24.291 1.00 98.19 114 ASN A O 1
ATOM 957 N N . HIS A 1 115 ? -16.092 9.711 25.938 1.00 96.69 115 HIS A N 1
ATOM 958 C CA . HIS A 1 115 ? -16.777 10.646 25.037 1.00 96.69 115 HIS A CA 1
ATOM 959 C C . HIS A 1 115 ? -15.796 11.485 24.190 1.00 96.69 115 HIS A C 1
ATOM 961 O O . HIS A 1 115 ? -15.909 11.509 22.966 1.00 96.69 115 HIS A O 1
ATOM 967 N N . TYR A 1 116 ? -14.792 12.106 24.823 1.00 98.00 116 TYR A N 1
ATOM 968 C CA . TYR A 1 116 ? -13.894 13.088 24.185 1.00 98.00 116 TYR A CA 1
ATOM 969 C C . TYR A 1 116 ? -12.599 12.511 23.598 1.00 98.00 116 TYR A C 1
ATOM 971 O O . TYR A 1 116 ? -11.872 13.207 22.894 1.00 98.00 116 TYR A O 1
ATOM 979 N N . ARG A 1 117 ? -12.282 11.245 23.884 1.00 98.19 117 ARG A N 1
ATOM 980 C CA . ARG A 1 117 ? -11.087 10.574 23.366 1.00 98.19 117 ARG A CA 1
ATOM 981 C C . ARG A 1 117 ? -11.491 9.276 22.701 1.00 98.19 117 ARG A C 1
ATOM 983 O O . ARG A 1 117 ? -12.113 8.432 23.332 1.00 98.19 117 ARG A O 1
ATOM 990 N N . LYS A 1 118 ? -11.084 9.107 21.447 1.00 98.12 118 LYS A N 1
ATOM 991 C CA . LYS A 1 118 ? -11.309 7.882 20.681 1.00 98.12 118 LYS A CA 1
ATOM 992 C C . LYS A 1 118 ? -9.983 7.239 20.291 1.00 98.12 118 LYS A C 1
ATOM 994 O O . LYS A 1 118 ? -8.945 7.899 20.239 1.00 98.12 118 LYS A O 1
ATOM 999 N N . ARG A 1 119 ? -10.024 5.938 20.037 1.00 98.25 119 ARG A N 1
ATOM 1000 C CA . ARG A 1 119 ? -8.941 5.127 19.482 1.00 98.25 119 ARG A CA 1
ATOM 1001 C C . ARG A 1 119 ? -9.410 4.507 18.172 1.00 98.25 119 ARG A C 1
ATOM 1003 O O . ARG A 1 119 ? -10.598 4.254 17.991 1.00 98.25 119 ARG A O 1
ATOM 1010 N N . GLY A 1 120 ? -8.460 4.250 17.286 1.00 96.25 120 GLY A N 1
ATOM 1011 C CA . GLY A 1 120 ? -8.680 3.540 16.034 1.00 96.25 120 GLY A CA 1
ATOM 1012 C C . GLY A 1 120 ? -7.556 2.545 15.796 1.00 96.25 120 GLY A C 1
ATOM 1013 O O . GLY A 1 120 ? -6.458 2.687 16.338 1.00 96.25 120 GLY A O 1
ATOM 1014 N N . ILE A 1 121 ? -7.845 1.533 14.992 1.00 96.69 121 ILE A N 1
ATOM 1015 C CA . ILE A 1 121 ? -6.874 0.557 14.514 1.00 96.69 121 ILE A CA 1
ATOM 1016 C C . ILE A 1 121 ? -7.150 0.312 13.036 1.00 96.69 121 ILE A C 1
ATOM 1018 O O . ILE A 1 121 ? -8.300 0.263 12.616 1.00 96.69 121 ILE A O 1
ATOM 1022 N N . ALA A 1 122 ? -6.091 0.177 12.249 1.00 94.75 122 ALA A N 1
ATOM 1023 C CA . ALA A 1 122 ? -6.175 -0.137 10.834 1.00 94.75 122 ALA A CA 1
ATOM 1024 C C . ALA A 1 122 ? -5.079 -1.139 10.484 1.00 94.75 122 ALA A C 1
ATOM 1026 O O . ALA A 1 122 ? -4.012 -1.148 11.103 1.00 94.75 122 ALA A O 1
ATOM 1027 N N . MET A 1 123 ? -5.350 -1.973 9.488 1.00 94.81 123 MET A N 1
ATOM 1028 C CA . MET A 1 123 ? -4.401 -2.934 8.951 1.00 94.81 123 MET A CA 1
ATOM 1029 C C . MET A 1 123 ? -4.535 -2.936 7.434 1.00 94.81 123 MET A C 1
ATOM 1031 O O . MET A 1 123 ? -5.630 -3.115 6.909 1.00 94.81 123 MET A O 1
ATOM 1035 N N . ASN A 1 124 ? -3.412 -2.722 6.754 1.00 93.12 124 ASN A N 1
ATOM 1036 C CA . ASN A 1 124 ? -3.333 -2.624 5.303 1.00 93.12 124 ASN A CA 1
ATOM 1037 C C . ASN A 1 124 ? -2.149 -3.457 4.812 1.00 93.12 124 ASN A C 1
ATOM 1039 O O . ASN A 1 124 ? -1.140 -3.582 5.508 1.00 93.12 124 ASN A O 1
ATOM 1043 N N . LEU A 1 125 ? -2.254 -3.972 3.591 1.00 92.12 125 LEU A N 1
ATOM 1044 C CA . LEU A 1 125 ? -1.139 -4.575 2.867 1.00 92.12 125 LEU A CA 1
ATOM 1045 C C . LEU A 1 125 ? -0.861 -3.792 1.592 1.00 92.12 125 LEU A C 1
ATOM 1047 O O . LEU A 1 125 ? -1.697 -3.024 1.120 1.00 92.12 125 LEU A O 1
ATOM 1051 N N . ALA A 1 126 ? 0.332 -3.987 1.041 1.00 94.88 126 ALA A N 1
ATOM 1052 C CA . ALA A 1 126 ? 0.749 -3.324 -0.179 1.00 94.88 126 ALA A CA 1
ATOM 1053 C C . ALA A 1 126 ? 1.425 -4.309 -1.134 1.00 94.88 126 ALA A C 1
ATOM 1055 O O . ALA A 1 126 ? 2.381 -4.986 -0.752 1.00 94.88 126 ALA A O 1
ATOM 1056 N N . LYS A 1 127 ? 0.980 -4.338 -2.394 1.00 94.88 127 LYS A N 1
ATOM 1057 C CA . LYS A 1 127 ? 1.739 -4.943 -3.499 1.00 94.88 127 LYS A CA 1
ATOM 1058 C C . LYS A 1 127 ? 2.621 -3.867 -4.124 1.00 94.88 127 LYS A C 1
ATOM 1060 O O . LYS A 1 127 ? 2.113 -2.872 -4.634 1.00 94.88 127 LYS A O 1
ATOM 1065 N N . LEU A 1 128 ? 3.937 -4.078 -4.135 1.00 92.88 128 LEU A N 1
ATOM 1066 C CA . LEU A 1 128 ? 4.883 -3.199 -4.826 1.00 92.88 128 LEU A CA 1
ATOM 1067 C C . LEU A 1 128 ? 5.580 -3.965 -5.948 1.00 92.88 128 LEU A C 1
ATOM 1069 O O . LEU A 1 128 ? 6.390 -4.851 -5.684 1.00 92.88 128 LEU A O 1
ATOM 1073 N N . ALA A 1 129 ? 5.312 -3.594 -7.200 1.00 87.88 129 ALA A N 1
ATOM 1074 C CA . ALA A 1 129 ? 6.068 -4.118 -8.328 1.00 87.88 129 ALA A CA 1
ATOM 1075 C C . ALA A 1 129 ? 7.468 -3.485 -8.356 1.00 87.88 129 ALA A C 1
ATOM 1077 O O . ALA A 1 129 ? 7.639 -2.256 -8.300 1.00 87.88 129 ALA A O 1
ATOM 1078 N N . LEU A 1 130 ? 8.486 -4.339 -8.440 1.00 88.94 130 LEU A N 1
ATOM 1079 C CA . LEU A 1 130 ? 9.882 -3.925 -8.469 1.00 88.94 130 LEU A CA 1
ATOM 1080 C C . LEU A 1 130 ? 10.355 -3.684 -9.901 1.00 88.94 130 LEU A C 1
ATOM 1082 O O . LEU A 1 130 ? 10.014 -4.409 -10.832 1.00 88.94 130 LEU A O 1
ATOM 1086 N N . GLY A 1 131 ? 11.187 -2.655 -10.043 1.00 89.06 131 GLY A N 1
ATOM 1087 C CA . GLY A 1 131 ? 11.869 -2.333 -11.285 1.00 89.06 131 GLY A CA 1
ATOM 1088 C C . GLY A 1 131 ? 11.247 -1.201 -12.106 1.00 89.06 131 GLY A C 1
ATOM 1089 O O . GLY A 1 131 ? 10.314 -0.504 -11.684 1.00 89.06 131 GLY A O 1
ATOM 1090 N N . PHE A 1 132 ? 11.860 -0.978 -13.262 1.00 90.75 132 PHE A N 1
ATOM 1091 C CA . PHE A 1 132 ? 11.621 0.137 -14.159 1.00 90.75 132 PHE A CA 1
ATOM 1092 C C . PHE A 1 132 ? 10.604 -0.202 -15.251 1.00 90.75 132 PHE A C 1
ATOM 1094 O O . PHE A 1 132 ? 10.547 -1.319 -15.749 1.00 90.75 132 PHE A O 1
ATOM 1101 N N . THR A 1 133 ? 9.854 0.799 -15.716 1.00 86.75 133 THR A N 1
ATOM 1102 C CA . THR A 1 133 ? 8.898 0.613 -16.824 1.00 86.75 133 THR A CA 1
ATOM 1103 C C . THR A 1 133 ? 9.571 0.516 -18.200 1.00 86.75 133 THR A C 1
ATOM 1105 O O . THR A 1 133 ? 8.913 0.220 -19.196 1.00 86.75 133 THR A O 1
ATOM 1108 N N . ARG A 1 134 ? 10.891 0.747 -18.290 1.00 90.06 134 ARG A N 1
ATOM 1109 C CA . ARG A 1 134 ? 11.678 0.610 -19.527 1.00 90.06 134 ARG A CA 1
ATOM 1110 C C . ARG A 1 134 ? 12.840 -0.357 -19.336 1.00 90.06 134 ARG A C 1
ATOM 1112 O O . ARG A 1 134 ? 13.657 -0.178 -18.437 1.00 90.06 134 ARG A O 1
ATOM 1119 N N . LYS A 1 135 ? 12.960 -1.323 -20.252 1.00 91.25 135 LYS A N 1
ATOM 1120 C CA . LYS A 1 135 ? 13.967 -2.397 -20.216 1.00 91.25 135 LYS A CA 1
ATOM 1121 C C . LYS A 1 135 ? 15.414 -1.888 -20.172 1.00 91.25 135 LYS A C 1
ATOM 1123 O O . LYS A 1 135 ? 16.225 -2.439 -19.441 1.00 91.25 135 LYS A O 1
ATOM 1128 N N . TYR A 1 136 ? 15.742 -0.823 -20.903 1.00 94.12 136 TYR A N 1
ATOM 1129 C CA . TYR A 1 136 ? 17.117 -0.307 -20.954 1.00 94.12 136 TYR A CA 1
ATOM 1130 C C . TYR A 1 136 ? 17.592 0.316 -19.630 1.00 94.12 136 TYR A C 1
ATOM 1132 O O . TYR A 1 136 ? 18.788 0.507 -19.451 1.00 94.12 136 TYR A O 1
ATOM 1140 N N . MET A 1 137 ? 16.692 0.639 -18.692 1.00 95.50 137 MET A N 1
ATOM 1141 C CA . MET A 1 137 ? 17.081 1.165 -17.376 1.00 95.50 137 MET A CA 1
ATOM 1142 C C . MET A 1 137 ? 17.635 0.079 -16.440 1.00 95.50 137 MET A C 1
ATOM 1144 O O . MET A 1 137 ? 18.173 0.404 -15.390 1.00 95.50 137 MET A O 1
ATOM 1148 N N . TYR A 1 138 ? 17.534 -1.199 -16.815 1.00 94.81 138 TYR A N 1
ATOM 1149 C CA . TYR A 1 138 ? 18.056 -2.327 -16.038 1.00 94.81 138 TYR A CA 1
ATOM 1150 C C . TYR A 1 138 ? 19.531 -2.657 -16.330 1.00 94.81 138 TYR A C 1
ATOM 1152 O O . TYR A 1 138 ? 19.994 -3.743 -15.996 1.00 94.81 138 TYR A O 1
ATOM 1160 N N . GLN A 1 139 ? 20.276 -1.757 -16.970 1.00 96.38 139 GLN A N 1
ATOM 1161 C CA . GLN A 1 139 ? 21.709 -1.943 -17.197 1.00 96.38 139 GLN A CA 1
ATOM 1162 C C . GLN A 1 139 ? 22.524 -1.486 -15.978 1.00 96.38 139 GLN A C 1
ATOM 1164 O O . GLN A 1 139 ? 22.208 -0.471 -15.360 1.00 96.38 139 GLN A O 1
ATOM 1169 N N . ALA A 1 140 ? 23.582 -2.226 -15.653 1.00 97.31 140 ALA A N 1
ATOM 1170 C CA . ALA A 1 140 ? 24.549 -1.883 -14.616 1.00 97.31 140 ALA A CA 1
ATOM 1171 C C . ALA A 1 140 ? 25.947 -2.349 -15.048 1.00 97.31 140 ALA A C 1
ATOM 1173 O O . ALA A 1 140 ? 26.073 -3.349 -15.755 1.00 97.31 140 ALA A O 1
ATOM 1174 N N . SER A 1 141 ? 26.988 -1.635 -14.626 1.00 97.44 141 SER A N 1
ATOM 1175 C CA . SER A 1 141 ? 28.389 -1.992 -14.863 1.00 97.44 141 SER A CA 1
ATOM 1176 C C . SER A 1 141 ? 29.193 -1.876 -13.568 1.00 97.44 141 SER A C 1
ATOM 1178 O O . SER A 1 141 ? 28.838 -1.114 -12.669 1.00 97.44 141 SER A O 1
ATOM 1180 N N . ALA A 1 142 ? 30.266 -2.658 -13.466 1.00 98.00 142 ALA A N 1
ATOM 1181 C CA . ALA A 1 142 ? 31.204 -2.625 -12.350 1.00 98.00 1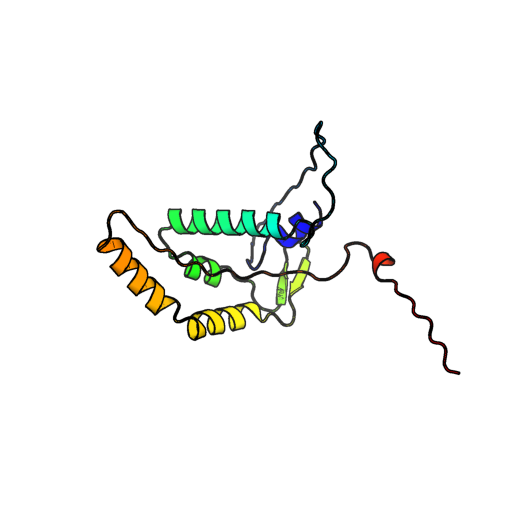42 ALA A CA 1
ATOM 1182 C C . ALA A 1 142 ? 32.637 -2.769 -12.878 1.00 98.00 142 ALA A C 1
ATOM 1184 O O . ALA A 1 142 ? 32.861 -3.437 -13.888 1.00 98.00 142 ALA A O 1
ATOM 1185 N N . LEU A 1 143 ? 33.595 -2.147 -12.191 1.00 97.94 143 LEU A N 1
ATOM 1186 C CA . LEU A 1 143 ? 35.026 -2.224 -12.483 1.00 97.94 143 LEU A CA 1
ATOM 1187 C C . LEU A 1 143 ? 35.754 -2.636 -11.202 1.00 97.94 143 LEU A C 1
ATOM 1189 O O . LEU A 1 143 ? 35.564 -2.008 -10.162 1.00 97.94 143 LEU A O 1
ATOM 1193 N N . ILE A 1 144 ? 36.559 -3.697 -11.275 1.00 97.00 144 ILE A N 1
ATOM 1194 C CA . ILE A 1 144 ? 37.294 -4.250 -10.131 1.00 97.00 144 ILE A CA 1
ATOM 1195 C C . ILE A 1 144 ? 38.783 -4.250 -10.473 1.00 97.00 144 ILE A C 1
ATOM 1197 O O . ILE A 1 144 ? 39.180 -4.791 -11.502 1.00 97.00 144 ILE A O 1
ATOM 1201 N N . HIS A 1 145 ? 39.595 -3.663 -9.594 1.00 95.25 145 HIS A N 1
ATOM 1202 C CA . HIS A 1 145 ? 41.054 -3.700 -9.672 1.00 95.25 145 HIS A CA 1
ATOM 1203 C C . HIS A 1 145 ? 41.586 -4.618 -8.568 1.00 95.25 145 HIS A C 1
ATOM 1205 O O . HIS A 1 145 ? 41.267 -4.411 -7.398 1.00 95.25 145 HIS A O 1
ATOM 1211 N N . ILE A 1 146 ? 42.378 -5.626 -8.943 1.00 91.69 146 ILE A N 1
ATOM 1212 C CA . ILE A 1 146 ? 43.104 -6.506 -8.019 1.00 91.69 146 ILE A CA 1
ATOM 1213 C C . ILE A 1 146 ? 44.589 -6.284 -8.297 1.00 91.69 146 ILE A C 1
ATOM 1215 O O . ILE A 1 146 ? 45.021 -6.453 -9.439 1.00 91.69 146 ILE A O 1
ATOM 1219 N N . TYR A 1 147 ? 45.310 -5.835 -7.274 1.00 87.81 147 TYR A N 1
ATOM 1220 C CA . TYR A 1 147 ? 46.738 -5.525 -7.322 1.00 87.81 147 TYR A CA 1
ATOM 1221 C C . TYR A 1 147 ? 47.572 -6.696 -6.813 1.00 87.81 147 TYR A C 1
ATOM 1223 O O . TYR A 1 147 ? 47.090 -7.388 -5.886 1.00 87.81 147 TYR A O 1
#

Foldseek 3Di:
DVLLQQCLQWQFDDPDDDDDDDDDDDPDDDDDDDPQRNNVVSQVVNLVVLVVVCVVVVHDSLVSPLVGGDDQQDADPVGDGHHPDCVNVVSVVCCVVVVVVVVVVVQVVVPVVDPPDHDDDDDDDGDDDDDDPDPVVPDDDDDDDDD

Radius of gyration: 20.1 Å; chains: 1; bounding box: 69×45×49 Å

Secondary structure (DSSP, 8-state):
-HHHHTTTTTTB--SS------PPP-SS------TTTTHHHHHHHHHHHHHHHHHHHT--HHHHHHHTBPPTTPBPTTS-B--S--HHHHHHHHHHHTTHHHHHHHHHHHHHH-SS--------------S-SSGGGG---------